Protein AF-A0A7S2MW27-F1 (afdb_monomer_lite)

Radius of gyration: 17.81 Å; chains: 1; bounding box: 40×34×47 Å

InterPro domains:
  IPR013057 Amino acid transporter, transmembrane domain [PF01490] (2-104)

pLDDT: mean 72.15, std 11.42, range [46.06, 90.12]

Sequence (106 aa):
GLPLALGLVAYTFSGHAIVPSIYCSMKRPQDFERMVSVTFLIVIGCCILTAVGGYYMFGNEVEDQVTLSLEEFSGEKAELAMKMLTWLMILTAFSKFTLTMYPLAL

Structure (mmCIF, N/CA/C/O backbone):
data_AF-A0A7S2MW27-F1
#
_entry.id   AF-A0A7S2MW27-F1
#
loop_
_atom_site.group_PDB
_atom_site.id
_atom_site.type_symbol
_atom_site.label_atom_id
_atom_site.label_alt_id
_atom_site.label_comp_id
_atom_site.label_asym_id
_atom_site.label_entity_id
_atom_site.label_seq_id
_atom_site.pdbx_PDB_ins_code
_atom_site.Cartn_x
_atom_site.Cartn_y
_atom_site.Cartn_z
_atom_site.occupancy
_atom_site.B_iso_or_equiv
_atom_site.auth_seq_id
_atom_site.auth_comp_id
_atom_site.auth_asym_id
_atom_site.auth_atom_id
_atom_site.pdbx_PDB_model_num
ATOM 1 N N . GLY A 1 1 ? 10.028 -11.349 -9.652 1.00 62.41 1 GLY A N 1
ATOM 2 C CA . GLY A 1 1 ? 8.695 -11.021 -10.196 1.00 62.41 1 GLY A CA 1
ATOM 3 C C . GLY A 1 1 ? 7.555 -11.620 -9.385 1.00 62.41 1 GLY A C 1
ATOM 4 O O . GLY A 1 1 ? 7.166 -11.037 -8.383 1.00 62.41 1 GLY A O 1
ATOM 5 N N . LEU A 1 2 ? 7.027 -12.783 -9.791 1.00 71.00 2 LEU A N 1
ATOM 6 C CA . LEU A 1 2 ? 5.738 -13.315 -9.307 1.00 71.00 2 LEU A CA 1
ATOM 7 C C . LEU A 1 2 ? 5.607 -13.484 -7.772 1.00 71.00 2 LEU A C 1
ATOM 9 O O . LEU A 1 2 ? 4.608 -13.019 -7.230 1.00 71.00 2 LEU A O 1
ATOM 13 N N . PRO A 1 3 ? 6.582 -14.067 -7.039 1.00 76.19 3 PRO A N 1
ATOM 14 C CA . PRO A 1 3 ? 6.461 -14.240 -5.585 1.00 76.19 3 PRO A CA 1
ATOM 15 C C . PRO A 1 3 ? 6.490 -12.908 -4.828 1.00 76.19 3 PRO A C 1
ATOM 17 O O . PRO A 1 3 ? 5.838 -12.758 -3.803 1.00 76.19 3 PRO A O 1
ATOM 20 N N . LEU A 1 4 ? 7.227 -11.932 -5.361 1.00 76.88 4 LEU A N 1
ATOM 21 C CA . LEU A 1 4 ? 7.381 -10.593 -4.795 1.00 76.88 4 LEU A CA 1
ATOM 22 C C . LEU A 1 4 ? 6.103 -9.772 -5.000 1.00 76.88 4 LEU A C 1
ATOM 24 O O . LEU A 1 4 ? 5.595 -9.180 -4.054 1.00 76.88 4 LEU A O 1
ATOM 28 N N . ALA A 1 5 ? 5.520 -9.828 -6.201 1.00 73.38 5 ALA A N 1
ATOM 29 C CA . ALA A 1 5 ? 4.222 -9.224 -6.491 1.00 73.38 5 ALA A CA 1
ATOM 30 C C . ALA A 1 5 ? 3.105 -9.839 -5.630 1.00 73.38 5 ALA A C 1
ATOM 32 O O . ALA A 1 5 ? 2.327 -9.113 -5.015 1.00 73.38 5 ALA A O 1
ATOM 33 N N . LEU A 1 6 ? 3.065 -11.172 -5.520 1.00 79.81 6 LEU A N 1
ATOM 34 C CA . LEU A 1 6 ? 2.121 -11.867 -4.642 1.00 79.81 6 LEU A CA 1
ATOM 35 C C . LEU A 1 6 ? 2.349 -11.523 -3.166 1.00 79.81 6 LEU A C 1
ATOM 37 O O . LEU A 1 6 ? 1.379 -11.344 -2.440 1.00 79.81 6 LEU A O 1
ATOM 41 N N . GLY A 1 7 ? 3.603 -11.379 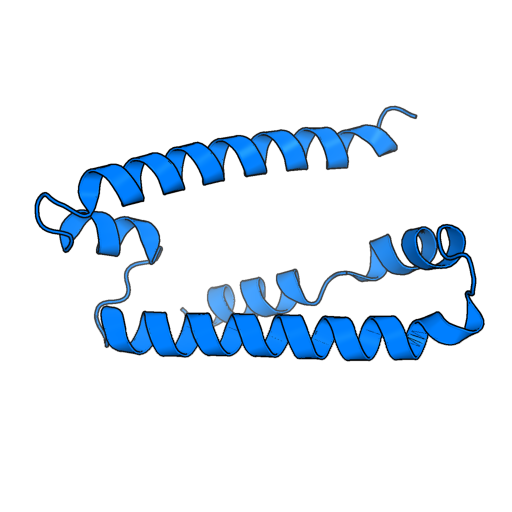-2.730 1.00 80.25 7 GLY A N 1
ATOM 42 C CA . GLY A 1 7 ? 3.953 -10.964 -1.372 1.00 80.25 7 GLY A CA 1
ATOM 43 C C . GLY A 1 7 ? 3.509 -9.537 -1.050 1.00 80.25 7 GLY A C 1
ATOM 44 O O . GLY A 1 7 ? 2.968 -9.301 0.024 1.00 80.25 7 GLY A O 1
ATOM 45 N N . LEU A 1 8 ? 3.663 -8.600 -1.989 1.00 77.56 8 LEU A N 1
ATOM 46 C CA . LEU A 1 8 ? 3.194 -7.219 -1.840 1.00 77.56 8 LEU A CA 1
ATOM 47 C C . LEU A 1 8 ? 1.667 -7.138 -1.788 1.00 77.56 8 LEU A C 1
ATOM 49 O O . LEU A 1 8 ? 1.128 -6.431 -0.942 1.00 77.56 8 LEU A O 1
ATOM 53 N N . VAL A 1 9 ? 0.970 -7.896 -2.641 1.00 79.00 9 VAL A N 1
ATOM 54 C CA . VAL A 1 9 ? -0.493 -8.017 -2.577 1.00 79.00 9 VAL A CA 1
ATOM 55 C C . VAL A 1 9 ? -0.901 -8.645 -1.242 1.00 79.00 9 VAL A C 1
ATOM 57 O O . VAL A 1 9 ? -1.695 -8.076 -0.507 1.00 79.00 9 VAL A O 1
ATOM 60 N N . ALA A 1 10 ? -0.313 -9.772 -0.846 1.00 79.94 10 ALA A N 1
ATOM 61 C CA . ALA A 1 10 ? -0.622 -10.396 0.439 1.00 79.94 10 ALA A CA 1
ATOM 62 C C . ALA A 1 10 ? -0.377 -9.441 1.623 1.00 79.94 10 ALA A C 1
ATOM 64 O O . ALA A 1 10 ? -1.193 -9.386 2.539 1.00 79.94 10 ALA A O 1
ATOM 65 N N . TYR A 1 11 ? 0.692 -8.641 1.582 1.00 79.31 11 TYR A N 1
ATOM 66 C CA . TYR A 1 11 ? 1.005 -7.635 2.595 1.00 79.31 11 TYR A CA 1
ATOM 67 C C . TYR A 1 11 ? -0.053 -6.526 2.678 1.00 79.31 11 TYR A C 1
ATOM 69 O O . TYR A 1 11 ? -0.494 -6.200 3.779 1.00 79.31 11 TYR A O 1
ATOM 77 N N . THR A 1 12 ? -0.516 -5.978 1.548 1.00 72.31 12 THR A N 1
ATOM 78 C CA . THR A 1 12 ? -1.530 -4.906 1.552 1.00 72.31 12 THR A CA 1
ATOM 79 C C . THR A 1 12 ? -2.893 -5.375 2.056 1.00 72.31 12 THR A C 1
ATOM 81 O O . THR A 1 12 ? -3.631 -4.580 2.637 1.00 72.31 12 THR A O 1
ATOM 84 N N . PHE A 1 13 ? -3.216 -6.662 1.902 1.00 72.94 13 PHE A N 1
ATOM 85 C CA . PHE A 1 13 ? -4.450 -7.259 2.424 1.00 72.94 13 PHE A CA 1
ATOM 86 C C . PHE A 1 13 ? -4.285 -7.903 3.821 1.00 72.94 13 PHE A C 1
ATOM 88 O O . PHE A 1 13 ? -5.279 -8.230 4.477 1.00 72.94 13 PHE A O 1
ATOM 95 N N . SER A 1 14 ? -3.058 -8.030 4.339 1.00 71.81 14 SER A N 1
ATOM 96 C CA . SER A 1 14 ? -2.756 -8.606 5.659 1.00 71.81 14 SER A CA 1
ATOM 97 C C . SER A 1 14 ? -2.963 -7.589 6.796 1.00 71.81 14 SER A C 1
ATOM 99 O O . SER A 1 14 ? -2.032 -7.191 7.492 1.00 71.81 14 SER A O 1
ATOM 101 N N . GLY A 1 15 ? -4.214 -7.166 7.005 1.00 65.94 15 GLY A N 1
ATOM 102 C CA . GLY A 1 15 ? -4.616 -6.193 8.035 1.00 65.94 15 GLY A CA 1
ATOM 103 C C . GLY A 1 15 ? -5.370 -6.781 9.235 1.00 65.94 15 GLY A C 1
ATOM 104 O O . GLY A 1 15 ? -6.032 -6.051 9.965 1.00 65.94 15 GLY A O 1
ATOM 105 N N . HIS A 1 16 ? -5.339 -8.096 9.455 1.00 70.94 16 HIS A N 1
ATOM 106 C CA . HIS A 1 16 ? -6.243 -8.728 10.430 1.00 70.94 16 HIS A CA 1
ATOM 107 C C . HIS A 1 16 ? -5.944 -8.312 11.883 1.00 70.94 16 HIS A C 1
ATOM 109 O O . HIS A 1 16 ? -6.853 -8.237 12.704 1.00 70.94 16 HIS A O 1
ATOM 115 N N . ALA A 1 17 ? -4.692 -7.957 12.192 1.00 66.50 17 ALA A N 1
ATOM 116 C CA . ALA A 1 17 ? -4.280 -7.531 13.531 1.00 66.50 17 ALA A CA 1
ATOM 117 C C . ALA A 1 17 ? -4.839 -6.156 13.954 1.00 66.50 17 ALA A C 1
ATOM 119 O O . ALA A 1 17 ? -4.974 -5.892 15.145 1.00 66.50 17 ALA A O 1
ATOM 120 N N . ILE A 1 18 ? -5.191 -5.283 13.002 1.00 69.19 18 ILE A N 1
ATOM 121 C CA . ILE A 1 18 ? -5.702 -3.929 13.294 1.00 69.19 18 ILE A CA 1
ATOM 122 C C . ILE A 1 18 ? -7.234 -3.872 13.384 1.00 69.19 18 ILE A C 1
ATOM 124 O O . ILE A 1 18 ? -7.782 -2.906 13.915 1.00 69.19 18 ILE A O 1
ATOM 128 N N . VAL A 1 19 ? -7.928 -4.920 12.924 1.00 75.94 19 VAL A N 1
ATOM 129 C CA . VAL A 1 19 ? -9.398 -5.033 12.927 1.00 75.94 19 VAL A CA 1
ATOM 130 C C . VAL A 1 19 ? -10.015 -4.788 14.317 1.00 75.94 19 VAL A C 1
ATOM 132 O O . VAL A 1 19 ? -10.927 -3.962 14.400 1.00 75.94 19 VAL A O 1
ATOM 135 N N . PRO A 1 20 ? -9.520 -5.389 15.423 1.00 71.00 20 PRO A N 1
ATOM 136 C CA . PRO A 1 20 ? -10.096 -5.171 16.754 1.00 71.00 20 PRO A CA 1
ATOM 137 C C . PRO A 1 20 ? -9.893 -3.740 17.265 1.00 71.00 20 PRO A C 1
ATOM 139 O O . PRO A 1 20 ? -10.777 -3.170 17.898 1.00 71.00 20 PRO A O 1
ATOM 142 N N . SER A 1 21 ? -8.739 -3.137 16.964 1.00 73.94 21 SER A N 1
ATOM 143 C CA . SER A 1 21 ? -8.417 -1.765 17.371 1.00 73.94 21 SER A CA 1
ATOM 144 C C . SER A 1 21 ? -9.323 -0.746 16.672 1.00 73.94 21 SER A C 1
ATOM 146 O O . SER A 1 21 ? -9.888 0.130 17.328 1.00 73.94 21 SER A O 1
ATOM 148 N N . ILE A 1 22 ? -9.547 -0.910 15.362 1.00 77.50 22 ILE A N 1
ATOM 149 C CA . ILE A 1 22 ? -10.467 -0.057 14.594 1.00 77.50 22 ILE A CA 1
ATOM 150 C C . ILE A 1 22 ? -11.910 -0.250 15.070 1.00 77.50 22 ILE A C 1
ATOM 152 O O . ILE A 1 22 ? -12.635 0.732 15.233 1.00 77.50 22 ILE A O 1
ATOM 156 N N . TYR A 1 23 ? -12.318 -1.493 15.343 1.00 75.06 23 TYR A N 1
ATOM 157 C CA . TYR A 1 23 ? -13.655 -1.793 15.854 1.00 75.06 23 TYR A CA 1
ATOM 158 C C . TYR A 1 23 ? -13.926 -1.111 17.204 1.00 75.06 23 TYR A C 1
ATOM 160 O O . TYR A 1 23 ? -14.955 -0.456 17.361 1.00 75.06 23 TYR A O 1
ATOM 168 N N . CYS A 1 24 ? -12.982 -1.184 18.149 1.00 76.06 24 CYS A N 1
ATOM 169 C CA . CYS A 1 24 ? -13.100 -0.530 19.457 1.00 76.06 24 CYS A CA 1
ATOM 170 C C . CYS A 1 24 ? -13.001 1.004 19.392 1.00 76.06 24 CYS A C 1
ATOM 172 O O . CYS A 1 24 ? -13.573 1.688 20.237 1.00 76.06 24 CYS A O 1
ATOM 174 N N . SER A 1 25 ? -12.289 1.560 18.405 1.00 80.31 25 SER A N 1
ATOM 175 C CA . SER A 1 25 ? -12.149 3.014 18.220 1.00 80.31 25 SER A CA 1
ATOM 176 C C . SER A 1 25 ? -13.364 3.657 17.528 1.00 80.31 25 SER A C 1
ATOM 178 O O . SER A 1 25 ? -13.538 4.877 17.537 1.00 80.31 25 SER A O 1
ATOM 180 N N . MET A 1 26 ? -14.246 2.852 16.938 1.00 80.19 26 MET A N 1
ATOM 181 C CA . MET A 1 26 ? -15.397 3.342 16.191 1.00 80.19 26 MET A CA 1
ATOM 182 C C . MET A 1 26 ? -16.546 3.784 17.093 1.00 80.19 26 MET A C 1
ATOM 184 O O . MET A 1 26 ? -17.045 3.039 17.932 1.00 80.19 26 MET A O 1
ATOM 188 N N . LYS A 1 27 ? -17.086 4.972 16.808 1.00 81.25 27 LYS A N 1
ATOM 189 C CA . LYS A 1 27 ? -18.287 5.487 17.483 1.00 81.25 27 LYS A CA 1
ATOM 190 C C . LYS A 1 27 ? -19.551 4.655 17.194 1.00 81.25 27 LYS A C 1
ATOM 192 O O . LYS A 1 27 ? -20.495 4.700 17.977 1.00 81.25 27 LYS A O 1
ATOM 197 N N . ARG A 1 28 ? -19.597 3.937 16.062 1.00 84.62 28 ARG A N 1
ATOM 198 C CA . ARG A 1 28 ? -20.714 3.072 15.634 1.00 84.62 28 ARG A CA 1
ATOM 199 C C . ARG A 1 28 ? -20.190 1.732 15.094 1.00 84.62 28 ARG A C 1
ATOM 201 O O . ARG A 1 28 ? -19.989 1.606 13.890 1.00 84.62 28 ARG A O 1
ATOM 208 N N . PRO A 1 29 ? -19.985 0.724 15.956 1.00 79.94 29 PRO A N 1
ATOM 209 C CA . PRO A 1 29 ? -19.404 -0.558 15.548 1.00 79.94 29 PRO A CA 1
ATOM 210 C C . PRO A 1 29 ? -20.267 -1.365 14.565 1.00 79.94 29 PRO A C 1
ATOM 212 O O . PRO A 1 29 ? -19.741 -2.155 13.792 1.00 79.94 29 PRO A O 1
ATOM 215 N N . GLN A 1 30 ? -21.581 -1.129 14.533 1.00 81.50 30 GLN A N 1
ATOM 216 C CA . GLN A 1 30 ? -22.512 -1.762 13.587 1.00 81.50 30 GLN A CA 1
ATOM 217 C C . GLN A 1 30 ? -22.238 -1.430 12.107 1.00 81.50 30 GLN A C 1
ATOM 219 O O . GLN A 1 30 ? -22.644 -2.184 11.230 1.00 81.50 30 GLN A O 1
ATOM 224 N N . ASP A 1 31 ? -21.537 -0.327 11.821 1.00 83.25 31 ASP A N 1
ATOM 225 C CA . ASP A 1 31 ? -21.209 0.097 10.453 1.00 83.25 31 ASP A CA 1
ATOM 226 C C . ASP A 1 31 ? -19.830 -0.422 9.987 1.00 83.25 31 ASP A C 1
ATOM 228 O O . ASP A 1 31 ? -19.374 -0.073 8.893 1.00 83.25 31 ASP A O 1
ATOM 232 N N . PHE A 1 32 ? -19.159 -1.258 10.795 1.00 80.56 32 PHE A N 1
ATOM 233 C CA . PHE A 1 32 ? -17.791 -1.723 10.545 1.00 80.56 32 PHE A CA 1
ATOM 234 C C . PHE A 1 32 ? -17.615 -2.350 9.165 1.00 80.56 32 PHE A C 1
ATOM 236 O O . PHE A 1 32 ? -16.736 -1.948 8.406 1.00 80.56 32 PHE A O 1
ATOM 243 N N . GLU A 1 33 ? -18.473 -3.313 8.822 1.00 81.25 33 GLU A N 1
ATOM 244 C CA . GLU A 1 33 ? -18.351 -4.076 7.579 1.00 81.25 33 GLU A CA 1
ATOM 245 C C . GLU A 1 33 ? -18.490 -3.176 6.350 1.00 81.25 33 GLU A C 1
ATOM 247 O O . GLU A 1 33 ? -17.732 -3.301 5.385 1.00 81.25 33 GLU A O 1
ATOM 252 N N . ARG A 1 34 ? -19.407 -2.203 6.405 1.00 83.88 34 ARG A N 1
ATOM 253 C CA . ARG A 1 34 ? -19.602 -1.234 5.323 1.00 83.88 34 ARG A CA 1
ATOM 254 C C . ARG A 1 34 ? -18.391 -0.316 5.179 1.00 83.88 34 ARG A C 1
ATOM 256 O O . ARG A 1 34 ? -17.966 -0.042 4.060 1.00 83.88 34 ARG A O 1
ATOM 263 N N . MET A 1 35 ? -17.826 0.137 6.297 1.00 85.88 35 MET A N 1
ATOM 264 C CA . MET A 1 35 ? -16.646 1.006 6.320 1.00 85.88 35 MET A CA 1
ATOM 265 C C . MET A 1 35 ? -15.411 0.283 5.761 1.00 85.88 35 MET A C 1
ATOM 267 O O . MET A 1 35 ? -14.705 0.823 4.907 1.00 85.88 35 MET A O 1
ATOM 271 N N . VAL A 1 36 ? -15.209 -0.974 6.162 1.00 84.38 36 VAL A N 1
ATOM 272 C CA . VAL A 1 36 ? -14.134 -1.843 5.667 1.00 84.38 36 VAL A CA 1
ATOM 273 C C . VAL A 1 36 ? -14.293 -2.117 4.171 1.00 84.38 36 VAL A C 1
ATOM 275 O O . VAL A 1 36 ? -13.335 -1.942 3.422 1.00 84.38 36 VAL A O 1
ATOM 278 N N . SER A 1 37 ? -15.497 -2.469 3.710 1.00 83.50 37 SER A N 1
ATOM 279 C CA . SER A 1 37 ? -15.762 -2.736 2.290 1.00 83.50 37 SER A CA 1
ATOM 280 C C . SER A 1 37 ? -15.488 -1.511 1.409 1.00 83.50 37 SER A C 1
ATOM 282 O O . SER A 1 37 ? -14.778 -1.620 0.409 1.00 83.50 37 SER A O 1
ATOM 284 N N . VAL A 1 38 ? -15.963 -0.324 1.806 1.00 87.50 38 VAL A N 1
ATOM 285 C CA . VAL A 1 38 ? -15.695 0.926 1.072 1.00 87.50 38 VAL A CA 1
ATOM 286 C C . VAL A 1 38 ? -14.201 1.248 1.051 1.00 87.50 38 VAL A C 1
ATOM 288 O O . VAL A 1 38 ? -13.663 1.595 0.002 1.00 87.50 38 VAL A O 1
ATOM 291 N N . THR A 1 39 ? -13.512 1.094 2.182 1.00 85.81 39 THR A N 1
ATOM 292 C CA . THR 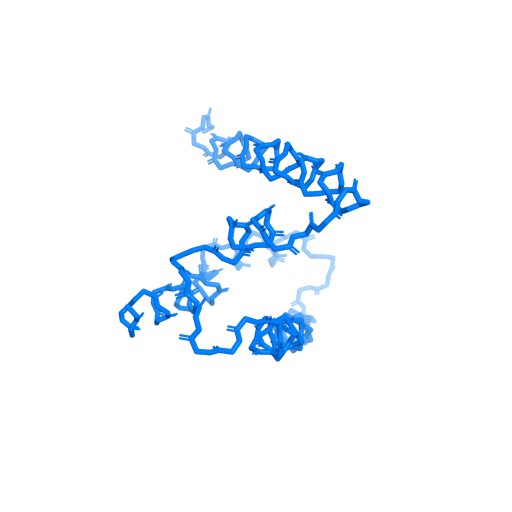A 1 39 ? -12.071 1.363 2.271 1.00 85.81 39 THR A CA 1
ATOM 293 C C . THR A 1 39 ? -11.276 0.423 1.367 1.00 85.81 39 THR A C 1
ATOM 295 O O . THR A 1 39 ? -10.412 0.882 0.622 1.00 85.81 39 THR A O 1
ATOM 298 N N . PHE A 1 40 ? -11.605 -0.873 1.351 1.00 83.94 40 PHE A N 1
ATOM 299 C CA . PHE A 1 40 ? -10.964 -1.829 0.449 1.00 83.94 40 PHE A CA 1
ATOM 300 C C . PHE A 1 40 ? -11.185 -1.483 -1.023 1.00 83.94 40 PHE A C 1
ATOM 302 O O . PHE A 1 40 ? -10.238 -1.550 -1.803 1.00 83.94 40 PHE A O 1
ATOM 309 N N . LEU A 1 41 ? -12.394 -1.063 -1.408 1.00 87.25 41 LEU A N 1
ATOM 310 C CA . LEU A 1 41 ? -12.677 -0.644 -2.783 1.00 87.25 41 LEU A CA 1
ATOM 311 C C . LEU A 1 41 ? -11.845 0.573 -3.200 1.00 87.25 4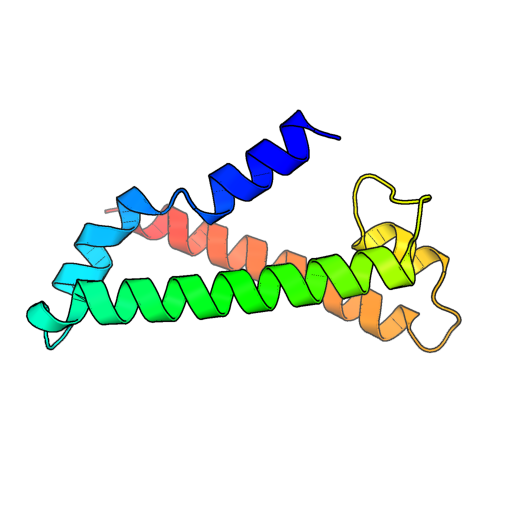1 LEU A C 1
ATOM 313 O O . LEU A 1 41 ? -11.299 0.591 -4.302 1.00 87.25 41 LEU A O 1
ATOM 317 N N . ILE A 1 42 ? -11.707 1.566 -2.317 1.00 88.56 42 ILE A N 1
ATOM 318 C CA . ILE A 1 42 ? -10.877 2.750 -2.575 1.00 88.56 42 ILE A CA 1
ATOM 319 C C . ILE A 1 42 ? -9.410 2.343 -2.742 1.00 88.56 42 ILE A C 1
ATOM 321 O O . ILE A 1 42 ? -8.766 2.760 -3.702 1.00 88.56 42 ILE A O 1
ATOM 325 N N . VAL A 1 43 ? -8.889 1.499 -1.846 1.00 85.56 43 VAL A N 1
ATOM 326 C CA . VAL A 1 43 ? -7.499 1.022 -1.907 1.00 85.56 43 VAL A CA 1
ATOM 327 C C . VAL A 1 43 ? -7.244 0.250 -3.198 1.00 85.56 43 VAL A C 1
ATOM 329 O O . VAL A 1 43 ? -6.264 0.533 -3.881 1.00 85.56 43 VAL A O 1
ATOM 332 N N . ILE A 1 44 ? -8.142 -0.663 -3.580 1.00 86.88 44 ILE A N 1
ATOM 333 C CA . ILE A 1 44 ? -8.052 -1.401 -4.846 1.00 86.88 44 ILE A CA 1
ATOM 334 C C . ILE A 1 44 ? -8.043 -0.432 -6.032 1.00 86.88 44 ILE A C 1
ATOM 336 O O . ILE A 1 44 ? -7.194 -0.563 -6.911 1.00 86.88 44 ILE A O 1
ATOM 340 N N . GLY A 1 45 ? -8.928 0.569 -6.042 1.00 90.12 45 GLY A N 1
ATOM 341 C CA . GLY A 1 45 ? -8.966 1.591 -7.088 1.00 90.12 45 GLY A CA 1
ATOM 342 C C . GLY A 1 45 ? -7.644 2.352 -7.213 1.00 90.12 45 GLY A C 1
ATOM 343 O O . GLY A 1 45 ? -7.092 2.451 -8.308 1.00 90.12 45 GLY A O 1
ATOM 344 N N . CYS A 1 46 ? -7.088 2.819 -6.093 1.00 86.31 46 CYS A N 1
ATOM 345 C CA . CYS A 1 46 ? -5.784 3.483 -6.064 1.00 86.31 46 CYS A CA 1
ATOM 346 C C . CYS A 1 46 ? -4.656 2.557 -6.542 1.00 86.31 46 CYS A C 1
ATOM 348 O O . CYS A 1 46 ? -3.824 2.973 -7.342 1.00 86.31 46 CYS A O 1
ATOM 350 N N . CYS A 1 47 ? -4.638 1.296 -6.099 1.00 83.88 47 CYS A N 1
ATOM 351 C CA . CYS A 1 47 ? -3.648 0.314 -6.538 1.00 83.88 47 CYS A CA 1
ATOM 352 C C . CYS A 1 47 ? -3.722 0.060 -8.049 1.00 83.88 47 CYS A C 1
ATOM 354 O O . CYS A 1 47 ? -2.681 0.008 -8.696 1.00 83.88 47 CYS A O 1
ATOM 356 N N . ILE A 1 48 ? -4.926 -0.057 -8.621 1.00 85.75 48 ILE A N 1
ATOM 357 C CA . ILE A 1 48 ? -5.119 -0.248 -10.065 1.00 85.75 48 ILE A CA 1
ATOM 358 C C . ILE A 1 48 ? -4.656 0.988 -10.837 1.00 85.75 48 ILE A C 1
ATOM 360 O O . ILE A 1 48 ? -3.947 0.842 -11.827 1.00 85.75 48 ILE A O 1
ATOM 364 N N . LEU A 1 49 ? -5.005 2.197 -10.385 1.00 85.31 49 LEU A N 1
ATOM 365 C CA . LEU A 1 49 ? -4.559 3.438 -11.027 1.00 85.31 49 LEU A CA 1
ATOM 366 C C . LEU A 1 49 ? -3.031 3.530 -11.066 1.00 85.31 49 LEU A C 1
ATOM 368 O O . LEU A 1 49 ? -2.460 3.806 -12.119 1.00 85.31 49 LEU A O 1
ATOM 372 N N . THR A 1 50 ? -2.370 3.230 -9.948 1.00 81.12 50 THR A N 1
ATOM 373 C CA . THR A 1 50 ? -0.906 3.200 -9.875 1.00 81.12 50 THR A CA 1
ATOM 374 C C . THR A 1 50 ? -0.316 2.085 -10.741 1.00 81.12 50 THR A C 1
ATOM 376 O O . THR A 1 50 ? 0.691 2.310 -11.403 1.00 81.12 50 THR A O 1
ATOM 379 N N . ALA A 1 51 ? -0.941 0.905 -10.794 1.00 78.88 51 ALA A N 1
ATOM 380 C CA . ALA A 1 51 ? -0.481 -0.205 -11.629 1.00 78.88 51 ALA A CA 1
ATOM 381 C C . ALA A 1 51 ? -0.584 0.117 -13.127 1.00 78.88 51 ALA A C 1
ATOM 383 O O . ALA A 1 51 ? 0.361 -0.122 -13.873 1.00 78.88 51 ALA A O 1
ATOM 384 N N . VAL A 1 52 ? -1.703 0.702 -13.562 1.00 81.25 52 VAL A N 1
ATOM 385 C CA . VAL A 1 52 ? -1.907 1.133 -14.952 1.00 81.25 52 VAL A CA 1
ATOM 386 C C . VAL A 1 52 ? -0.948 2.269 -15.307 1.00 81.25 52 VAL A C 1
ATOM 388 O O . VAL A 1 52 ? -0.317 2.217 -16.359 1.00 81.25 52 VAL A O 1
ATOM 391 N N . GLY A 1 53 ? -0.792 3.262 -14.425 1.00 80.06 53 GLY A N 1
ATOM 392 C CA . GLY A 1 53 ? 0.147 4.368 -14.622 1.00 80.06 53 GLY A CA 1
ATOM 393 C C . GLY A 1 53 ? 1.602 3.901 -14.700 1.00 80.06 53 GLY A C 1
ATOM 394 O O . GLY A 1 53 ? 2.320 4.293 -15.614 1.00 80.06 53 GLY A O 1
ATOM 395 N N . GLY A 1 54 ? 2.016 3.006 -13.799 1.00 69.94 54 GLY A N 1
ATOM 396 C CA . GLY A 1 54 ? 3.354 2.413 -13.797 1.00 69.94 54 GLY A CA 1
ATOM 397 C C . GLY A 1 54 ? 3.622 1.557 -15.034 1.00 69.94 54 GLY A C 1
ATOM 398 O O . GLY A 1 54 ? 4.679 1.687 -15.644 1.00 69.94 54 GLY A O 1
ATOM 399 N N . TYR A 1 55 ? 2.647 0.750 -15.465 1.00 72.12 55 TYR A N 1
ATOM 400 C CA . TYR A 1 55 ? 2.751 -0.024 -16.705 1.00 72.12 55 TYR A CA 1
ATOM 401 C C . TYR A 1 55 ? 2.871 0.881 -17.939 1.00 72.12 55 TYR A C 1
ATOM 403 O O . TYR A 1 55 ? 3.666 0.601 -18.832 1.00 72.12 55 TYR A O 1
ATOM 411 N N . TYR A 1 56 ? 2.122 1.987 -17.984 1.00 70.50 56 TYR A N 1
ATOM 412 C CA . TYR A 1 56 ? 2.192 2.939 -19.094 1.00 70.50 56 TYR A CA 1
ATOM 413 C C . TYR A 1 56 ? 3.507 3.735 -19.114 1.00 70.50 56 TYR A C 1
ATOM 415 O O . TYR A 1 56 ? 3.999 4.059 -20.191 1.00 70.50 56 TYR A O 1
ATOM 423 N N . MET A 1 57 ? 4.082 4.045 -17.945 1.00 64.38 57 MET A N 1
ATOM 424 C CA . MET A 1 57 ? 5.351 4.776 -17.840 1.00 64.38 57 MET A CA 1
ATOM 425 C C . MET A 1 57 ? 6.592 3.921 -18.122 1.00 64.38 57 MET A C 1
ATOM 427 O O . MET A 1 57 ? 7.525 4.437 -18.726 1.00 64.38 57 MET A O 1
ATOM 431 N N . PHE A 1 58 ? 6.622 2.652 -17.702 1.00 61.66 58 PHE A N 1
ATOM 432 C CA . PHE A 1 58 ? 7.834 1.814 -17.751 1.00 61.66 58 PHE A CA 1
ATOM 433 C C . PHE A 1 58 ? 7.761 0.626 -18.714 1.00 61.66 58 PHE A C 1
ATOM 435 O O . PHE A 1 58 ? 8.784 0.029 -19.044 1.00 61.66 58 PHE A O 1
ATOM 442 N N . GLY A 1 59 ? 6.570 0.268 -19.201 1.00 64.19 59 GLY A N 1
ATOM 443 C CA . GLY A 1 59 ? 6.407 -0.836 -20.143 1.00 64.19 59 GLY A CA 1
ATOM 444 C C . GLY A 1 59 ? 7.009 -2.151 -19.630 1.00 64.19 59 GLY A C 1
ATOM 445 O O . GLY A 1 59 ? 6.675 -2.612 -18.542 1.00 64.19 59 GLY A O 1
ATOM 446 N N . ASN A 1 60 ? 7.882 -2.771 -20.433 1.00 56.28 60 ASN A N 1
ATOM 447 C CA . ASN A 1 60 ? 8.543 -4.048 -20.125 1.00 56.28 60 ASN A CA 1
ATOM 448 C C . ASN A 1 60 ? 9.914 -3.883 -19.425 1.00 56.28 60 ASN A C 1
ATOM 450 O O . ASN A 1 60 ? 10.543 -4.888 -19.103 1.00 56.28 60 ASN A O 1
ATOM 454 N N . GLU A 1 61 ? 10.375 -2.648 -19.191 1.00 53.31 61 GLU A N 1
ATOM 455 C CA . GLU A 1 61 ? 11.641 -2.313 -18.511 1.00 53.31 61 GLU A CA 1
ATOM 456 C C . GLU A 1 61 ? 11.389 -1.916 -17.047 1.00 53.31 61 GLU A C 1
ATOM 458 O O . GLU A 1 61 ? 11.812 -0.870 -16.565 1.00 53.31 61 GLU A O 1
ATOM 463 N N . VAL A 1 62 ? 10.637 -2.744 -16.321 1.00 53.06 62 VAL A N 1
ATOM 464 C CA . VAL A 1 62 ? 10.423 -2.541 -14.884 1.00 53.06 62 VAL A CA 1
ATOM 465 C C . VAL A 1 62 ? 11.618 -3.117 -14.125 1.00 53.06 62 VAL A C 1
ATOM 467 O O . VAL A 1 62 ? 11.740 -4.337 -14.002 1.00 53.06 62 VAL A O 1
ATOM 470 N N . GLU A 1 63 ? 12.489 -2.258 -13.597 1.00 53.53 63 GLU A N 1
ATOM 471 C CA . GLU A 1 63 ? 13.430 -2.653 -12.542 1.00 53.53 63 GLU A CA 1
ATOM 472 C C . GLU A 1 63 ? 12.694 -2.872 -11.205 1.00 53.53 63 GLU A C 1
ATOM 474 O O . GLU A 1 63 ? 11.539 -2.480 -11.030 1.00 53.53 63 GLU A O 1
ATOM 479 N N . ASP A 1 64 ? 13.365 -3.500 -10.231 1.00 55.22 64 ASP A N 1
ATOM 480 C CA . ASP A 1 64 ? 12.802 -3.903 -8.928 1.00 55.22 64 ASP A CA 1
ATOM 481 C C . ASP A 1 64 ? 12.163 -2.748 -8.107 1.00 55.22 64 ASP A C 1
ATOM 483 O O . ASP A 1 64 ? 11.439 -3.010 -7.141 1.00 55.22 64 ASP A O 1
ATOM 487 N N . GLN A 1 65 ? 12.365 -1.476 -8.490 1.00 54.59 65 GLN A N 1
ATOM 488 C CA . GLN A 1 65 ? 11.667 -0.304 -7.944 1.00 54.59 65 GLN A CA 1
ATOM 489 C C . GLN A 1 65 ? 11.316 0.743 -9.012 1.00 54.59 65 GLN A C 1
ATOM 491 O O . GLN A 1 65 ? 12.184 1.388 -9.589 1.00 54.59 65 GLN A O 1
ATOM 496 N N . VAL A 1 66 ? 10.017 1.039 -9.125 1.00 55.41 66 VAL A N 1
ATOM 497 C CA . VAL A 1 66 ? 9.441 2.093 -9.988 1.00 55.41 66 VAL A CA 1
ATOM 498 C C . VAL A 1 66 ? 10.025 3.489 -9.694 1.00 55.41 66 VAL A C 1
ATOM 500 O O . VAL A 1 66 ? 10.088 4.335 -10.580 1.00 55.41 66 VAL A O 1
ATOM 503 N N . THR A 1 67 ? 10.468 3.749 -8.458 1.00 56.94 67 THR A N 1
ATOM 504 C CA . THR A 1 67 ? 11.046 5.045 -8.057 1.00 56.94 67 THR A CA 1
ATOM 505 C C . THR A 1 67 ? 12.445 5.273 -8.635 1.00 56.94 67 THR A C 1
ATOM 507 O O . THR A 1 67 ? 12.735 6.394 -9.039 1.00 56.94 67 THR A O 1
ATOM 510 N N . LEU A 1 68 ? 13.287 4.233 -8.705 1.00 52.91 68 LEU A N 1
ATOM 511 C CA . LEU A 1 68 ? 14.660 4.334 -9.223 1.00 52.91 68 LEU A CA 1
ATOM 512 C C . LEU A 1 68 ? 14.660 4.551 -10.739 1.00 52.91 68 LEU A C 1
ATOM 514 O O . LEU A 1 68 ? 15.322 5.459 -11.233 1.00 52.91 68 LEU A O 1
ATOM 518 N N . SER A 1 69 ? 13.817 3.818 -11.466 1.00 51.47 69 SER A N 1
ATOM 519 C CA . SER A 1 69 ? 13.707 3.980 -12.917 1.00 51.47 69 SER A CA 1
ATOM 520 C C . SER A 1 69 ? 13.084 5.332 -13.320 1.00 51.47 69 SER A C 1
ATOM 522 O O . SER A 1 69 ? 13.350 5.832 -14.412 1.00 51.47 69 SER A O 1
ATOM 524 N N . LEU A 1 70 ? 12.279 5.978 -12.456 1.00 54.91 70 LEU A N 1
ATOM 525 C CA . LEU A 1 70 ? 11.738 7.321 -12.741 1.00 54.91 70 LEU A CA 1
ATOM 526 C C . LEU A 1 70 ? 12.804 8.415 -12.567 1.00 54.91 70 LEU A C 1
ATOM 528 O O . LEU A 1 70 ? 12.681 9.463 -13.197 1.00 54.91 70 LEU A O 1
ATOM 532 N N . GLU A 1 71 ? 13.790 8.199 -11.691 1.00 53.50 71 GLU A N 1
ATOM 533 C CA . GLU A 1 71 ? 14.893 9.133 -11.424 1.00 53.50 71 GLU A CA 1
ATOM 534 C C . GLU A 1 71 ? 15.882 9.158 -12.602 1.00 53.50 71 GLU A C 1
ATOM 536 O O . GLU A 1 71 ? 16.384 10.221 -12.953 1.00 53.50 71 GLU A O 1
ATOM 541 N N . GLU A 1 72 ? 16.064 8.023 -13.287 1.00 53.91 72 GLU A N 1
ATOM 542 C CA . GLU A 1 72 ? 16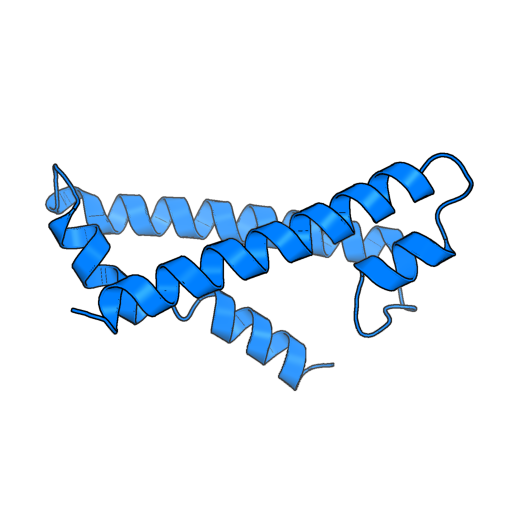.943 7.901 -14.458 1.00 53.91 72 GLU A CA 1
ATOM 543 C C . GLU A 1 72 ? 16.321 8.460 -15.756 1.00 53.91 72 GLU A C 1
ATOM 545 O O . GLU A 1 72 ? 17.019 9.054 -16.578 1.00 53.91 72 GLU A O 1
ATOM 550 N N . PHE A 1 73 ? 14.995 8.351 -15.929 1.00 52.75 73 PHE A N 1
ATOM 551 C CA . PHE A 1 73 ? 14.286 8.825 -17.134 1.00 52.75 73 PHE A CA 1
ATOM 552 C C . PHE A 1 73 ? 13.709 10.252 -17.036 1.00 52.75 73 PHE A C 1
ATOM 554 O O . PHE A 1 73 ? 13.252 10.814 -18.038 1.00 52.75 73 PHE A O 1
ATOM 561 N N . SER A 1 74 ? 13.712 10.867 -15.851 1.00 51.59 74 SER A N 1
ATOM 562 C CA . SER A 1 74 ? 13.154 12.205 -15.631 1.00 51.59 74 SER A CA 1
ATOM 563 C C . SER A 1 74 ? 14.170 13.306 -15.926 1.00 51.59 74 SER A C 1
ATOM 565 O O . SER A 1 74 ? 14.939 13.704 -15.058 1.00 51.59 74 SER A O 1
ATOM 567 N N . GLY A 1 75 ? 14.130 13.871 -17.136 1.00 56.50 75 GLY A N 1
ATOM 568 C CA . GLY A 1 75 ? 14.876 15.096 -17.450 1.00 56.50 75 GLY A CA 1
ATOM 569 C C . GLY A 1 75 ? 14.621 16.224 -16.432 1.00 56.50 75 GLY A C 1
ATOM 570 O O . GLY A 1 75 ? 13.507 16.346 -15.921 1.00 56.50 75 GLY A O 1
ATOM 571 N N . GLU A 1 76 ? 15.664 17.030 -16.179 1.00 55.72 76 GLU A N 1
ATOM 572 C CA . GLU A 1 76 ? 15.894 18.199 -15.282 1.00 55.72 76 GLU A CA 1
ATOM 573 C C . GLU A 1 76 ? 14.742 18.775 -14.413 1.00 55.72 76 GLU A C 1
ATOM 575 O O . GLU A 1 76 ? 14.979 19.280 -13.320 1.00 55.72 76 GLU A O 1
ATOM 580 N N . LYS A 1 77 ? 13.480 18.733 -14.853 1.00 56.00 77 LYS A N 1
ATOM 581 C CA . LYS A 1 77 ? 12.306 19.259 -14.131 1.00 56.00 77 LYS A CA 1
ATOM 582 C C . LYS A 1 77 ? 11.705 18.290 -13.110 1.00 56.00 77 LYS A C 1
ATOM 584 O O . LYS A 1 77 ? 11.031 18.747 -12.189 1.00 56.00 77 LYS A O 1
ATOM 589 N N . ALA A 1 78 ? 11.911 16.983 -13.267 1.00 59.88 78 ALA A N 1
ATOM 590 C CA . ALA A 1 78 ? 11.340 15.975 -12.370 1.00 59.88 78 ALA A CA 1
ATOM 591 C C . ALA A 1 78 ? 12.338 15.427 -11.329 1.00 59.88 78 ALA A C 1
ATOM 593 O O . ALA A 1 78 ? 11.901 14.857 -10.332 1.00 59.88 78 ALA A O 1
ATOM 594 N N . GLU A 1 79 ? 13.638 15.718 -11.452 1.00 66.12 79 GLU A N 1
ATOM 595 C CA . G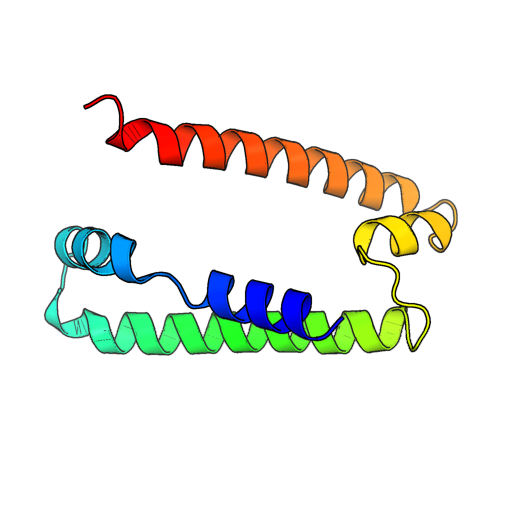LU A 1 79 ? 14.664 15.349 -10.459 1.00 66.12 79 GLU A CA 1
ATOM 596 C C . GLU A 1 79 ? 14.350 15.914 -9.059 1.00 66.12 79 GLU A C 1
ATOM 598 O O . GLU A 1 79 ? 14.384 15.198 -8.057 1.00 66.12 79 GLU A O 1
ATOM 603 N N . LEU A 1 80 ? 13.944 17.189 -8.975 1.00 69.38 80 LEU A N 1
ATOM 604 C CA . LEU A 1 80 ? 13.573 17.815 -7.701 1.00 69.38 80 LEU A CA 1
ATOM 605 C C . LEU A 1 80 ? 12.352 17.127 -7.065 1.00 69.38 80 LEU A C 1
ATOM 607 O O . LEU A 1 80 ? 12.321 16.908 -5.855 1.00 69.38 80 LEU A O 1
ATOM 611 N N . ALA A 1 81 ? 11.350 16.777 -7.876 1.00 70.69 81 ALA A N 1
ATOM 612 C CA . ALA A 1 81 ? 10.142 16.111 -7.403 1.00 70.69 81 ALA A CA 1
ATOM 613 C C . ALA A 1 81 ? 10.447 14.693 -6.898 1.00 70.69 81 ALA A C 1
ATOM 615 O O . ALA A 1 81 ? 9.972 14.322 -5.826 1.00 70.69 81 ALA A O 1
ATOM 616 N N . MET A 1 82 ? 11.290 13.944 -7.614 1.00 71.06 82 MET A N 1
ATOM 617 C CA . MET A 1 82 ? 11.718 12.596 -7.230 1.00 71.06 82 MET A CA 1
ATOM 618 C C . MET A 1 82 ? 12.542 12.601 -5.950 1.00 71.06 82 MET A C 1
ATOM 620 O O . MET A 1 82 ? 12.232 11.865 -5.015 1.00 71.06 82 MET A O 1
ATOM 624 N N . LYS A 1 83 ? 13.503 13.521 -5.835 1.00 72.88 83 LYS A N 1
ATOM 625 C CA . LYS A 1 83 ? 14.306 13.696 -4.622 1.00 72.88 83 LYS A CA 1
ATOM 626 C C . LYS A 1 83 ? 13.439 14.030 -3.409 1.00 72.88 83 LYS A C 1
ATOM 628 O O . LYS A 1 83 ? 13.625 13.456 -2.336 1.00 72.88 83 LYS A O 1
ATOM 633 N N . MET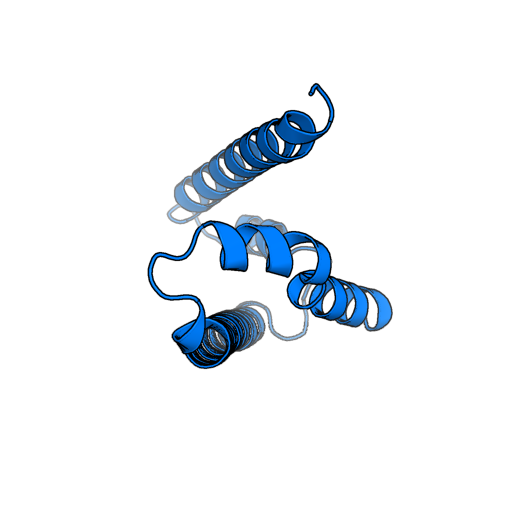 A 1 84 ? 12.459 14.920 -3.576 1.00 78.00 84 MET A N 1
ATOM 634 C CA . MET A 1 84 ? 11.480 15.235 -2.530 1.00 78.00 84 MET A CA 1
ATOM 635 C C . MET A 1 84 ? 10.625 14.016 -2.160 1.00 78.00 84 MET A C 1
ATOM 637 O O . MET A 1 84 ? 10.395 13.779 -0.975 1.00 78.00 84 MET A O 1
ATOM 641 N N . LEU A 1 85 ? 10.193 13.219 -3.142 1.00 78.44 85 LEU A N 1
ATOM 642 C CA . LEU A 1 85 ? 9.430 11.989 -2.915 1.00 78.44 85 LEU A CA 1
ATOM 643 C C . LEU A 1 85 ? 10.231 10.962 -2.108 1.00 78.44 85 LEU A C 1
ATOM 645 O O . LEU A 1 85 ? 9.701 10.379 -1.163 1.00 78.44 85 LEU A O 1
ATOM 649 N N . THR A 1 86 ? 11.509 10.777 -2.438 1.00 78.44 86 THR A N 1
ATOM 650 C CA . THR A 1 86 ? 12.415 9.859 -1.739 1.00 78.44 86 THR A CA 1
ATOM 651 C C . THR A 1 86 ? 12.620 10.289 -0.288 1.00 78.44 86 THR A C 1
ATOM 653 O O . THR A 1 86 ? 12.466 9.476 0.625 1.00 78.44 86 THR A O 1
ATOM 656 N N . TRP A 1 87 ? 12.861 11.581 -0.035 1.00 80.62 87 TRP A N 1
ATOM 657 C CA . TRP A 1 87 ? 12.935 12.110 1.332 1.00 80.62 87 TRP A CA 1
ATOM 658 C C . TRP A 1 87 ? 11.626 11.924 2.105 1.00 80.62 87 TRP A C 1
ATOM 660 O O . TRP A 1 87 ? 11.648 11.527 3.272 1.00 80.62 87 TRP A O 1
ATOM 670 N N . LEU A 1 88 ? 10.479 12.151 1.461 1.00 82.69 88 LEU A N 1
ATOM 671 C CA . LEU A 1 88 ? 9.172 11.932 2.074 1.00 82.69 88 LEU A CA 1
ATOM 672 C C . LEU A 1 88 ? 8.955 10.448 2.412 1.00 82.69 88 LEU A C 1
ATOM 674 O O . LEU A 1 88 ? 8.479 10.127 3.500 1.00 82.69 88 LEU A O 1
ATOM 678 N N . MET A 1 89 ? 9.350 9.535 1.521 1.00 82.56 89 MET A N 1
ATOM 679 C CA . MET A 1 89 ? 9.268 8.091 1.738 1.00 82.56 89 MET A CA 1
ATOM 680 C C . MET A 1 89 ? 10.075 7.675 2.974 1.00 82.56 89 MET A C 1
ATOM 682 O O . MET A 1 89 ? 9.533 6.992 3.845 1.00 82.56 89 MET A O 1
ATOM 686 N N . ILE A 1 90 ? 11.311 8.168 3.104 1.00 83.44 90 ILE A N 1
ATOM 687 C CA . ILE A 1 90 ? 12.176 7.927 4.270 1.00 83.44 90 ILE A CA 1
ATOM 688 C C . ILE A 1 90 ? 11.509 8.435 5.556 1.00 83.44 90 ILE A C 1
ATOM 690 O O . ILE A 1 90 ? 11.421 7.699 6.541 1.00 83.44 90 ILE A O 1
ATOM 694 N N . LEU A 1 91 ? 10.976 9.661 5.544 1.00 82.25 91 LEU A N 1
ATOM 695 C CA . LEU A 1 91 ? 10.290 10.234 6.706 1.00 82.25 91 LEU A CA 1
ATOM 696 C C . LEU A 1 91 ? 9.058 9.412 7.104 1.00 82.25 91 LEU A C 1
ATOM 698 O O . LEU A 1 91 ? 8.878 9.097 8.281 1.00 82.25 91 LEU A O 1
ATOM 702 N N . THR A 1 92 ? 8.234 9.002 6.136 1.00 81.00 92 THR A N 1
ATOM 703 C CA . THR A 1 92 ? 7.052 8.179 6.427 1.00 81.00 92 THR A CA 1
ATOM 704 C C . THR A 1 92 ? 7.405 6.781 6.938 1.00 81.00 92 THR A C 1
ATOM 706 O O . THR A 1 92 ? 6.663 6.246 7.764 1.00 81.00 92 THR A O 1
ATOM 709 N N . ALA A 1 93 ? 8.525 6.195 6.500 1.00 80.25 93 ALA A N 1
ATOM 710 C CA . ALA A 1 93 ? 9.021 4.920 7.014 1.00 80.25 93 ALA A CA 1
ATOM 711 C C . ALA A 1 93 ? 9.440 5.046 8.485 1.00 80.25 93 ALA A C 1
ATOM 713 O O . ALA A 1 93 ? 9.041 4.229 9.315 1.00 80.25 93 ALA A O 1
ATOM 714 N N . PHE A 1 94 ? 10.154 6.121 8.826 1.00 80.38 94 PHE A N 1
ATOM 715 C CA . PHE A 1 94 ? 10.564 6.400 10.200 1.00 80.38 94 PHE A CA 1
ATOM 716 C C . PHE A 1 94 ? 9.358 6.631 11.123 1.00 80.38 94 PHE A C 1
ATOM 718 O O . PHE A 1 94 ? 9.281 6.057 12.207 1.00 80.38 94 PHE A O 1
ATOM 725 N N . SER A 1 95 ? 8.361 7.405 10.678 1.00 82.00 95 SER A N 1
ATOM 726 C CA . SER A 1 95 ? 7.126 7.612 11.448 1.00 82.00 95 SER A CA 1
ATOM 727 C C . SER A 1 95 ? 6.344 6.314 11.672 1.00 82.00 95 SER A C 1
ATOM 729 O O . SER A 1 95 ? 5.853 6.085 12.778 1.00 82.00 95 SER A O 1
ATOM 731 N N . LYS A 1 96 ? 6.242 5.445 10.653 1.00 70.62 96 LYS A N 1
ATOM 732 C CA . LYS A 1 96 ? 5.585 4.137 10.798 1.00 70.62 96 LYS A CA 1
ATOM 733 C C . LYS A 1 96 ? 6.323 3.238 11.787 1.00 70.62 96 LYS A C 1
ATOM 735 O O . LYS A 1 96 ? 5.655 2.606 12.597 1.00 70.62 96 LYS A O 1
ATOM 740 N N . PHE A 1 97 ? 7.658 3.236 11.764 1.00 73.69 97 PHE A N 1
ATOM 741 C CA . PHE A 1 97 ? 8.478 2.454 12.691 1.00 73.69 97 PHE A CA 1
ATOM 742 C C . PHE A 1 97 ? 8.195 2.828 14.153 1.00 73.69 97 PHE A C 1
ATOM 744 O O . PHE A 1 97 ? 7.946 1.960 14.991 1.00 73.69 97 PHE A O 1
ATOM 751 N N . THR A 1 98 ? 8.127 4.128 14.446 1.00 70.81 98 THR A N 1
ATOM 752 C CA . THR A 1 98 ? 7.789 4.627 15.786 1.00 70.81 98 THR A CA 1
ATOM 753 C C . THR A 1 98 ? 6.364 4.251 16.200 1.00 70.81 98 THR A C 1
ATOM 755 O O . THR A 1 98 ? 6.151 3.837 17.338 1.00 70.81 98 THR A O 1
ATOM 758 N N . LEU A 1 99 ? 5.388 4.319 15.285 1.00 67.38 99 LEU A N 1
ATOM 759 C CA . LEU A 1 99 ? 4.003 3.916 15.570 1.00 67.38 99 LEU A CA 1
ATOM 760 C C . LEU A 1 99 ? 3.866 2.414 15.852 1.00 67.38 99 LEU A C 1
ATOM 762 O O . LEU A 1 99 ? 3.096 2.032 16.728 1.00 67.38 99 LEU A O 1
ATOM 766 N N . THR A 1 100 ? 4.611 1.563 15.141 1.00 65.81 100 THR A N 1
ATOM 767 C CA . THR A 1 100 ? 4.616 0.111 15.387 1.00 65.81 100 THR A CA 1
ATOM 768 C C . THR A 1 100 ? 5.308 -0.274 16.693 1.00 65.81 100 THR A C 1
ATOM 770 O O . THR A 1 100 ? 4.957 -1.294 17.277 1.00 65.81 100 THR A O 1
ATOM 773 N N . MET A 1 101 ? 6.247 0.544 17.181 1.00 62.75 101 MET A N 1
ATOM 774 C CA . MET A 1 101 ? 6.920 0.336 18.471 1.00 62.75 101 MET A CA 1
ATOM 775 C C . MET A 1 101 ? 6.103 0.845 19.668 1.00 62.75 101 MET A C 1
ATOM 777 O O . MET A 1 101 ? 6.289 0.360 20.780 1.00 62.75 101 MET A O 1
ATOM 781 N N . TYR A 1 102 ? 5.172 1.780 19.457 1.00 65.00 102 TYR A N 1
ATOM 782 C CA . TYR A 1 102 ? 4.321 2.336 20.513 1.00 65.00 102 TYR A CA 1
ATOM 783 C C . TYR A 1 102 ? 3.500 1.284 21.296 1.00 65.00 102 TYR A C 1
ATOM 785 O O . TYR A 1 102 ? 3.514 1.344 22.522 1.00 65.00 102 TYR A O 1
ATOM 793 N N . PRO A 1 103 ? 2.844 0.285 20.666 1.00 55.03 103 PRO A N 1
ATOM 794 C CA . PRO A 1 103 ? 2.149 -0.772 21.404 1.00 55.03 103 PRO A CA 1
ATOM 795 C C . PRO A 1 103 ? 3.073 -1.861 21.983 1.00 55.03 103 PRO A C 1
ATOM 797 O O . PRO A 1 103 ? 2.580 -2.714 22.707 1.00 55.03 103 PRO A O 1
ATOM 800 N N . LEU A 1 104 ? 4.377 -1.874 21.667 1.00 54.84 104 LEU A N 1
ATOM 801 C CA . LEU A 1 104 ? 5.343 -2.852 22.206 1.00 54.84 104 LEU A CA 1
ATOM 802 C C . LEU A 1 104 ? 6.046 -2.364 23.484 1.00 54.84 104 LEU A C 1
ATOM 804 O O . LEU A 1 104 ? 6.671 -3.159 24.180 1.00 54.84 104 LEU A O 1
ATOM 808 N N . ALA A 1 105 ? 5.977 -1.061 23.769 1.00 51.38 105 ALA A N 1
ATOM 809 C CA . ALA A 1 105 ? 6.583 -0.429 24.942 1.00 51.38 105 ALA A CA 1
ATOM 810 C C . ALA A 1 105 ? 5.599 -0.239 26.118 1.00 51.38 105 ALA A C 1
ATOM 812 O O . ALA A 1 105 ? 5.947 0.432 27.091 1.00 51.38 105 ALA A O 1
ATOM 813 N N . LEU A 1 106 ? 4.387 -0.798 26.017 1.00 46.06 106 LEU A N 1
ATOM 814 C CA . LEU A 1 106 ? 3.314 -0.752 27.017 1.00 46.06 106 LEU A CA 1
ATOM 815 C C . LEU A 1 106 ? 2.993 -2.180 27.469 1.00 46.06 106 LEU A C 1
ATOM 817 O O . LEU A 1 106 ? 2.848 -2.379 28.694 1.00 46.06 106 LEU A O 1
#

Foldseek 3Di:
DVVVVVVVVCVVVPCPVCLVVVCVVDPDNVCSVVVVVVVVVVVVVVVVVVVVVLCVVQPPNDDPDSLVVCCVPDPPPCVVVSVVVVVVVVVVVVVVVVVVCVVVVD

Organism: NCBI:txid374047

Secondary structure (DSSP, 8-state):
-HHHHHHHHHHHH--TTTHHHHHHH-S-GGGHHHHHHHHHHHHHHHHHHHHHHHHHHHTT---S-HHHHHHHH--TTSHHHHHHHHHHHHHHHHHHHHHHHGGG--